Protein AF-A0A3A5W6R9-F1 (afdb_monomer)

Solvent-accessible surface area (backbone atoms only — not comparable to full-atom values): 4609 Å² total; per-residue (Å²): 136,83,70,47,100,78,73,50,85,76,78,76,74,77,82,73,68,70,66,56,56,53,51,44,52,50,50,39,52,51,48,45,73,70,44,35,64,60,47,28,63,72,41,95,47,67,70,58,9,49,46,37,33,75,48,50,45,56,52,51,40,52,50,50,42,52,53,51,49,54,50,51,52,54,61,76,71,105

pLDDT: mean 87.22, std 15.4, range [45.22, 98.5]

Radius of gyration: 19.79 Å; Cα contacts (8 Å, |Δi|>4): 44; chains: 1; bounding box: 35×23×62 Å

Mean predicted aligned error: 7.93 Å

Sequence (78 aa):
MSSTLMGREEELAKPYPLWIERLLLLLAVIAFCFFHGEVMEATDNTILGIILGYILFPLALLAAVELLGRGLQRWLSS

Foldseek 3Di:
DDQDPVRDPPPPQDDQDPVVLVVLVVVLVVCLVPCLVVQLVVDPDNVVSCCRSPPVSSVVSVVVSVVVSVVVSVVVND

Structure (mmCIF, N/CA/C/O backbone):
data_AF-A0A3A5W6R9-F1
#
_entry.id   AF-A0A3A5W6R9-F1
#
loop_
_atom_site.group_PDB
_atom_site.id
_atom_site.type_symbol
_atom_site.label_atom_id
_atom_site.label_alt_id
_atom_site.label_comp_id
_atom_site.label_asym_id
_atom_site.label_entity_id
_atom_site.label_seq_id
_atom_site.pdbx_PDB_ins_code
_atom_site.Cartn_x
_atom_site.Cartn_y
_atom_site.Cartn_z
_atom_site.occupancy
_atom_site.B_iso_or_equiv
_atom_site.auth_seq_id
_atom_site.auth_comp_id
_atom_site.auth_asym_id
_atom_site.auth_atom_id
_atom_site.pdbx_PDB_model_num
ATOM 1 N N . MET A 1 1 ? -20.164 2.561 38.804 1.00 45.22 1 MET A N 1
ATOM 2 C CA . MET A 1 1 ? -19.657 3.933 38.602 1.00 45.22 1 MET A CA 1
ATOM 3 C C . MET A 1 1 ? -18.180 3.920 38.951 1.00 45.22 1 MET A C 1
ATOM 5 O O . MET A 1 1 ? -17.859 3.731 40.115 1.00 45.22 1 MET A O 1
ATOM 9 N N . SER A 1 2 ? -17.291 3.988 37.960 1.00 46.16 2 SER A N 1
ATOM 10 C CA . SER A 1 2 ? -15.841 4.055 38.182 1.00 46.16 2 SER A CA 1
ATOM 11 C C . SER A 1 2 ? -15.392 5.500 37.999 1.00 46.16 2 SER A C 1
ATOM 13 O O . SER A 1 2 ? -15.055 5.925 36.900 1.00 46.16 2 SER A O 1
ATOM 15 N N . SER A 1 3 ? -15.454 6.276 39.076 1.00 46.75 3 SER A N 1
ATOM 16 C CA . SER A 1 3 ? -14.789 7.573 39.157 1.00 46.75 3 SER A CA 1
ATOM 17 C C . SER A 1 3 ? -13.280 7.339 39.168 1.00 46.75 3 SER A C 1
ATOM 19 O O . SER A 1 3 ? -12.780 6.606 40.025 1.00 46.75 3 SER A O 1
ATOM 21 N N . THR A 1 4 ? -12.545 7.957 38.247 1.00 62.31 4 THR A N 1
ATOM 22 C CA . THR A 1 4 ? -11.088 8.048 38.384 1.00 62.31 4 THR A CA 1
ATOM 23 C C . THR A 1 4 ? -10.728 8.836 39.645 1.00 62.31 4 THR A C 1
ATOM 25 O O . THR A 1 4 ? -11.536 9.617 40.154 1.00 62.31 4 THR A O 1
ATOM 28 N N . LEU A 1 5 ? -9.496 8.674 40.141 1.00 62.19 5 LEU A N 1
ATOM 29 C CA . LEU A 1 5 ? -8.957 9.383 41.317 1.00 62.19 5 LEU A CA 1
ATOM 30 C C . LEU A 1 5 ? -9.049 10.924 41.228 1.00 62.19 5 LEU A C 1
ATOM 32 O O . LEU A 1 5 ? -8.829 11.606 42.224 1.00 62.19 5 LEU A O 1
ATOM 36 N N . MET A 1 6 ? -9.387 11.468 40.056 1.00 68.56 6 MET A N 1
ATOM 37 C CA . MET A 1 6 ? -9.493 12.898 39.768 1.00 68.56 6 MET A CA 1
ATOM 38 C C . MET A 1 6 ? -10.935 13.390 39.553 1.00 68.56 6 MET A C 1
ATOM 40 O O . MET A 1 6 ? -11.128 14.548 39.194 1.00 68.56 6 MET A O 1
ATOM 44 N N . GLY A 1 7 ? -11.953 12.539 39.744 1.00 62.47 7 GLY A N 1
ATOM 45 C CA . GLY A 1 7 ? -13.364 12.933 39.612 1.00 62.47 7 GLY A CA 1
ATOM 46 C C . GLY A 1 7 ? -13.790 13.323 38.190 1.00 62.47 7 GLY A C 1
ATOM 47 O O . GLY A 1 7 ? -14.857 13.904 38.013 1.00 62.47 7 GLY A O 1
ATOM 48 N N . ARG A 1 8 ? -12.970 13.013 37.177 1.00 65.31 8 ARG A N 1
ATOM 49 C CA . ARG A 1 8 ? -13.324 13.172 35.764 1.00 65.31 8 ARG A CA 1
ATOM 50 C C . ARG A 1 8 ? -13.989 11.894 35.271 1.00 65.31 8 ARG A C 1
ATOM 52 O O . ARG A 1 8 ? -13.439 10.806 35.459 1.00 65.31 8 ARG A O 1
ATOM 59 N N . GLU A 1 9 ? -15.142 12.037 34.626 1.00 60.31 9 GLU A N 1
ATOM 60 C CA . GLU A 1 9 ? -15.702 10.963 33.812 1.00 60.31 9 GLU A CA 1
ATOM 61 C C . GLU A 1 9 ? -14.745 10.720 32.639 1.00 60.31 9 GLU A C 1
ATOM 63 O O . GLU A 1 9 ? -14.565 11.579 31.777 1.00 60.31 9 GLU A O 1
ATOM 68 N N . GLU A 1 10 ? -14.049 9.584 32.653 1.00 59.66 10 GLU A N 1
ATOM 69 C CA . GLU A 1 10 ? -13.339 9.100 31.475 1.00 59.66 10 GLU A CA 1
ATOM 70 C C . GLU A 1 10 ? -14.383 8.497 30.539 1.00 59.66 10 GLU A C 1
ATOM 72 O O . GLU A 1 10 ? -14.918 7.417 30.799 1.00 59.66 10 GLU A O 1
ATOM 77 N N . GLU A 1 11 ? -14.689 9.193 29.446 1.00 61.44 11 GLU A N 1
ATOM 78 C CA . GLU A 1 11 ? -15.328 8.540 28.311 1.00 61.44 11 GLU A CA 1
ATOM 79 C C . GLU A 1 11 ? -14.361 7.467 27.800 1.00 61.44 11 GLU A C 1
ATOM 81 O O . GLU A 1 11 ? -13.326 7.762 27.201 1.00 61.44 11 GLU A O 1
ATOM 86 N N . LEU A 1 12 ? -14.681 6.202 28.082 1.00 58.88 12 LEU A N 1
ATOM 87 C CA . LEU A 1 12 ? -14.018 5.050 27.483 1.00 58.88 12 LEU A CA 1
ATOM 88 C C . LEU A 1 12 ? -14.079 5.213 25.962 1.00 58.88 12 LEU A C 1
ATOM 90 O O . LEU A 1 12 ? -15.143 5.057 25.359 1.00 58.88 12 LEU A O 1
ATOM 94 N N . ALA A 1 13 ? -12.941 5.540 25.345 1.00 61.38 13 ALA A N 1
ATOM 95 C CA . ALA A 1 13 ? -12.829 5.608 23.896 1.00 61.38 13 ALA A CA 1
ATOM 96 C C . ALA A 1 13 ? -13.357 4.292 23.310 1.00 61.38 13 ALA A C 1
ATOM 98 O O . ALA A 1 1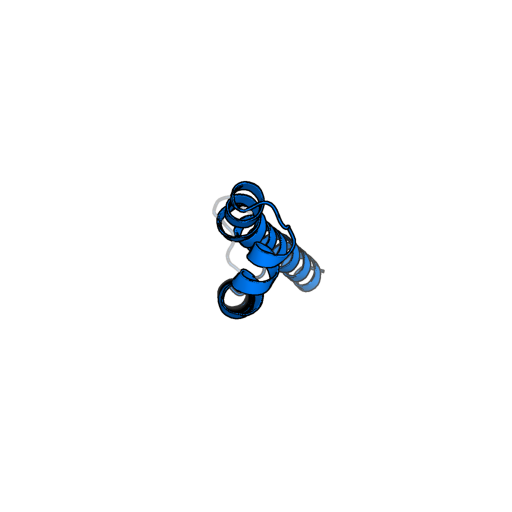3 ? -12.902 3.212 23.702 1.00 61.38 13 ALA A O 1
ATOM 99 N N . LYS A 1 14 ? -14.348 4.374 22.408 1.00 62.53 14 LYS A N 1
ATOM 100 C CA . L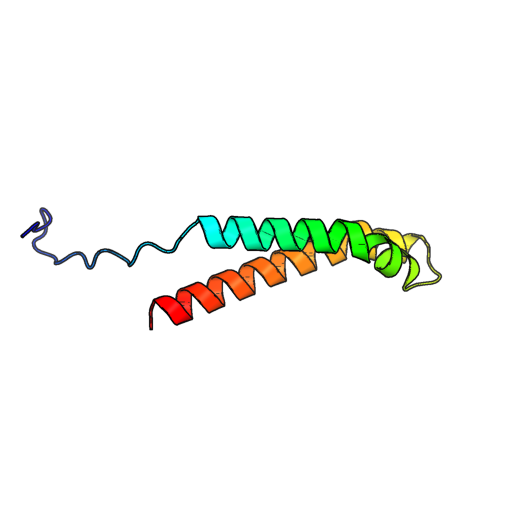YS A 1 14 ? -14.924 3.190 21.755 1.00 62.53 14 LYS A CA 1
ATOM 101 C C . LYS A 1 14 ? -13.774 2.329 21.211 1.00 62.53 14 LYS A C 1
ATOM 103 O O . LYS A 1 14 ? -12.958 2.850 20.445 1.00 62.53 14 LYS A O 1
ATOM 108 N N . PRO A 1 15 ? -13.684 1.042 21.585 1.00 65.38 15 PRO A N 1
ATOM 109 C CA . PRO A 1 15 ? -12.586 0.195 21.151 1.00 65.38 15 PRO A CA 1
ATOM 110 C C . PRO A 1 15 ? -12.670 0.013 19.635 1.00 65.38 15 PRO A C 1
ATOM 112 O O . PRO A 1 15 ? -13.566 -0.660 19.126 1.00 65.38 15 PRO A O 1
ATOM 115 N N . TYR A 1 16 ? -11.748 0.641 18.903 1.00 69.06 16 TYR A N 1
ATOM 116 C CA . TYR A 1 16 ? -11.619 0.414 17.471 1.00 69.06 16 TYR A CA 1
ATOM 117 C C . TYR A 1 16 ? -11.108 -1.019 17.237 1.00 69.06 16 TYR A C 1
ATOM 119 O O . TYR A 1 16 ? -10.136 -1.433 17.881 1.00 69.06 16 TYR A O 1
ATOM 127 N N . PRO A 1 17 ? -11.735 -1.813 16.352 1.00 78.38 17 PRO A N 1
ATOM 128 C CA . PRO A 1 17 ? -11.358 -3.206 16.201 1.00 78.38 17 PRO A CA 1
ATOM 129 C C . PRO A 1 17 ? -10.050 -3.345 15.408 1.00 78.38 17 PRO A C 1
ATOM 131 O O . PRO A 1 17 ? -10.031 -3.271 14.181 1.00 78.38 17 PRO A O 1
ATOM 134 N N . LEU A 1 18 ? -8.958 -3.650 16.113 1.00 82.69 18 LEU A N 1
ATOM 135 C CA . LEU A 1 18 ? -7.618 -3.896 15.549 1.00 82.69 18 LEU A CA 1
ATOM 136 C C . LEU A 1 18 ? -7.574 -4.998 14.469 1.00 82.69 18 LEU A C 1
ATOM 138 O O . LEU A 1 18 ? -6.613 -5.089 13.708 1.00 82.69 18 LEU A O 1
ATOM 142 N N . TRP A 1 19 ? -8.586 -5.869 14.392 1.00 87.44 19 TRP A N 1
ATOM 143 C CA . TRP A 1 19 ? -8.658 -6.902 13.353 1.00 87.44 19 TRP A CA 1
ATOM 144 C C . TRP A 1 19 ? -8.930 -6.323 11.962 1.00 87.44 19 TRP A C 1
ATOM 146 O O . TRP A 1 19 ? -8.514 -6.924 10.973 1.00 87.44 19 TRP A O 1
ATOM 156 N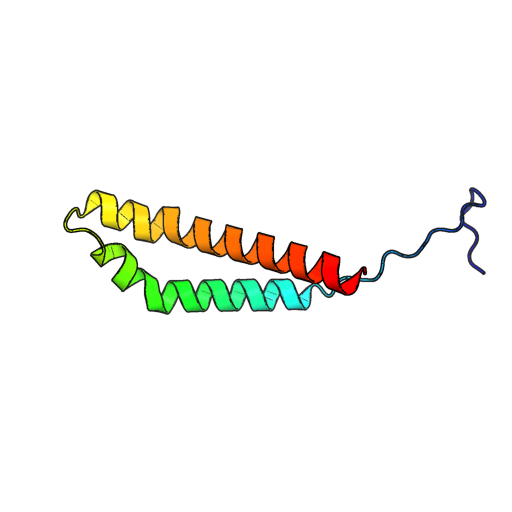 N . ILE A 1 20 ? -9.571 -5.154 11.870 1.00 88.94 20 ILE A N 1
ATOM 157 C CA . ILE A 1 20 ? -9.898 -4.543 10.579 1.00 88.94 20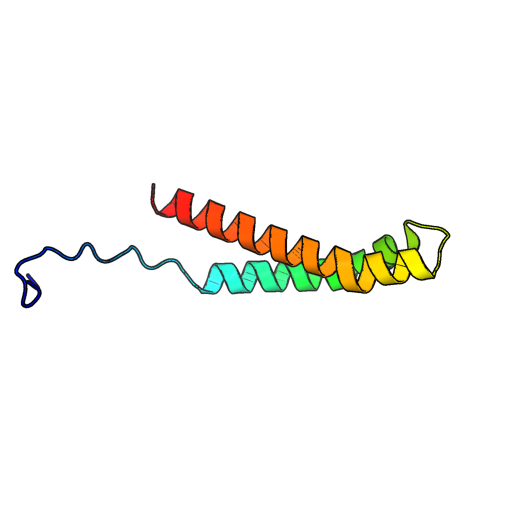 ILE A CA 1
ATOM 158 C C . ILE A 1 20 ? -8.630 -4.040 9.886 1.00 88.94 20 ILE A C 1
ATOM 160 O O . ILE A 1 20 ? -8.435 -4.308 8.704 1.00 88.94 20 ILE A O 1
ATOM 164 N N . GLU A 1 21 ? -7.716 -3.414 10.629 1.00 90.75 21 GLU A N 1
ATOM 165 C CA . GLU A 1 21 ? -6.395 -3.030 10.110 1.00 90.75 21 GLU A CA 1
ATOM 166 C C . GLU A 1 21 ? -5.627 -4.233 9.560 1.00 90.75 21 GLU A C 1
ATOM 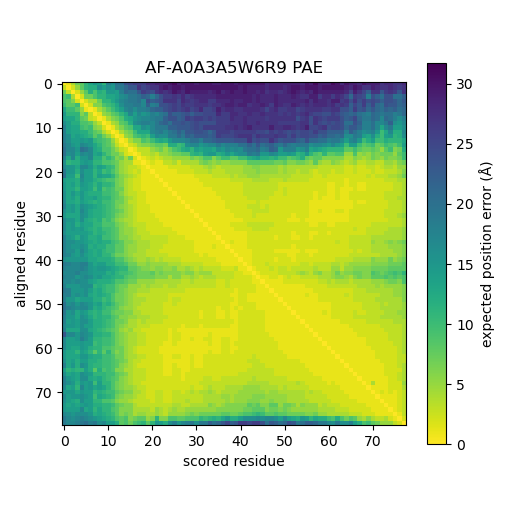168 O O . GLU A 1 21 ? -5.039 -4.160 8.482 1.00 90.75 21 GLU A O 1
ATOM 173 N N . ARG A 1 22 ? -5.685 -5.377 10.253 1.00 94.88 22 ARG A N 1
ATOM 174 C CA . ARG A 1 22 ? -5.028 -6.612 9.798 1.00 94.88 22 ARG A CA 1
ATOM 175 C C . ARG A 1 22 ? -5.599 -7.113 8.474 1.00 94.88 22 ARG A C 1
ATOM 177 O O . ARG A 1 22 ? -4.831 -7.551 7.623 1.00 94.88 22 ARG A O 1
ATOM 184 N N . LEU A 1 23 ? -6.918 -7.039 8.283 1.00 95.94 23 LEU A N 1
ATOM 185 C CA . LEU A 1 23 ? -7.545 -7.406 7.010 1.00 95.94 23 LEU A CA 1
ATOM 186 C C . LEU A 1 23 ? -7.171 -6.438 5.887 1.00 95.94 23 LEU A C 1
ATOM 188 O O . LEU A 1 23 ? -6.890 -6.889 4.781 1.00 95.94 23 LEU A O 1
ATOM 192 N N . LEU A 1 24 ? -7.119 -5.132 6.160 1.00 95.69 24 LEU A N 1
ATOM 193 C CA . LEU A 1 24 ? -6.690 -4.137 5.173 1.00 95.69 24 LEU A CA 1
ATOM 194 C C . LEU A 1 24 ? -5.233 -4.362 4.744 1.00 95.69 24 LEU A C 1
ATOM 196 O O . LEU A 1 24 ? -4.935 -4.330 3.552 1.00 95.69 24 LEU A O 1
ATOM 200 N N . LEU A 1 25 ? -4.341 -4.662 5.691 1.00 97.25 25 LEU A N 1
ATOM 201 C CA . LEU A 1 25 ? -2.956 -5.027 5.389 1.00 97.25 25 LEU A CA 1
ATOM 202 C C . LEU A 1 25 ? -2.870 -6.323 4.578 1.00 97.25 25 LEU A C 1
ATOM 204 O O . LEU A 1 25 ? -2.101 -6.392 3.623 1.00 97.25 25 LEU A O 1
ATOM 208 N N . LEU A 1 26 ? -3.675 -7.334 4.911 1.00 98.19 26 LEU A N 1
ATOM 209 C CA . LEU A 1 26 ? -3.726 -8.573 4.136 1.00 98.19 26 LEU A CA 1
ATOM 210 C C . LEU A 1 26 ? -4.187 -8.312 2.695 1.00 98.19 26 LEU A C 1
ATOM 212 O O . LEU A 1 26 ? -3.582 -8.829 1.759 1.00 98.19 26 LEU A O 1
ATOM 216 N N . LEU A 1 27 ? -5.209 -7.473 2.507 1.00 97.94 27 LEU A N 1
ATOM 217 C CA . LEU A 1 27 ? -5.668 -7.056 1.181 1.00 97.94 27 LEU A CA 1
ATOM 218 C C . LEU A 1 27 ? -4.587 -6.287 0.415 1.00 97.94 27 LEU A C 1
ATOM 220 O O . LEU A 1 27 ? -4.413 -6.528 -0.776 1.00 97.94 27 LEU A O 1
ATOM 224 N N . ALA A 1 28 ? -3.829 -5.415 1.084 1.00 98.19 28 ALA A N 1
ATOM 225 C CA . ALA A 1 28 ? -2.698 -4.721 0.475 1.00 98.19 28 ALA A CA 1
ATOM 226 C C . ALA A 1 28 ? -1.601 -5.697 0.022 1.00 98.19 28 ALA A C 1
ATOM 228 O O . ALA A 1 28 ? -1.097 -5.566 -1.089 1.00 98.19 28 ALA A O 1
ATOM 229 N N . VAL A 1 29 ? -1.269 -6.710 0.828 1.00 98.31 29 VAL A N 1
ATOM 230 C CA . VAL A 1 29 ? -0.307 -7.758 0.438 1.00 98.31 29 VAL A CA 1
ATOM 231 C C . VAL A 1 29 ? -0.818 -8.554 -0.761 1.00 98.31 29 VAL A C 1
ATOM 233 O O . VAL A 1 29 ? -0.067 -8.784 -1.704 1.00 98.31 29 VAL A O 1
ATOM 236 N N . ILE A 1 30 ? -2.098 -8.933 -0.760 1.00 98.50 30 ILE A N 1
ATOM 237 C CA . ILE A 1 30 ? -2.727 -9.615 -1.898 1.00 98.50 30 ILE A CA 1
ATOM 238 C C . ILE A 1 30 ? -2.620 -8.740 -3.153 1.00 98.50 30 ILE A C 1
ATOM 240 O O . ILE A 1 30 ? -2.122 -9.203 -4.176 1.00 98.50 30 ILE A O 1
ATOM 244 N N . ALA A 1 31 ? -3.012 -7.467 -3.071 1.00 98.25 31 ALA A N 1
ATOM 245 C CA . ALA A 1 31 ? -2.902 -6.531 -4.185 1.00 98.25 31 ALA A CA 1
ATOM 246 C C . ALA A 1 31 ? -1.453 -6.397 -4.676 1.00 98.25 31 ALA A C 1
ATOM 248 O O . ALA A 1 31 ? -1.209 -6.427 -5.879 1.00 98.25 31 ALA A O 1
ATOM 249 N N . PHE A 1 32 ? -0.482 -6.329 -3.763 1.00 98.38 32 PHE A N 1
ATOM 250 C CA . PHE A 1 32 ? 0.927 -6.324 -4.130 1.00 98.38 32 PHE A CA 1
ATOM 251 C C . PHE A 1 32 ? 1.299 -7.575 -4.936 1.00 98.38 32 PHE A C 1
ATOM 253 O O . PHE A 1 32 ? 1.832 -7.457 -6.033 1.00 98.38 32 PHE A O 1
ATOM 260 N N . CYS A 1 33 ? 0.962 -8.769 -4.449 1.00 98.06 33 CYS A N 1
ATOM 261 C CA . CYS A 1 33 ? 1.294 -10.022 -5.127 1.00 98.06 33 CYS A CA 1
ATOM 262 C C . CYS A 1 33 ? 0.700 -10.135 -6.540 1.00 98.06 33 CYS A C 1
ATOM 264 O O . CYS A 1 33 ? 1.360 -10.688 -7.417 1.00 98.06 33 CYS A O 1
ATOM 266 N N . PHE A 1 34 ? -0.518 -9.633 -6.762 1.00 98.38 34 PHE A N 1
ATOM 267 C CA . PHE A 1 34 ? -1.188 -9.744 -8.062 1.00 98.38 34 PHE A CA 1
ATOM 268 C C . PHE A 1 34 ? -0.811 -8.629 -9.043 1.00 98.38 34 PHE A C 1
ATOM 270 O O . PHE A 1 34 ? -0.631 -8.911 -10.222 1.00 98.38 34 PHE A O 1
ATOM 277 N N . PHE A 1 35 ? -0.650 -7.387 -8.578 1.00 97.94 35 PHE A N 1
ATOM 278 C CA . PHE A 1 35 ? -0.464 -6.228 -9.461 1.00 97.94 35 PHE A CA 1
ATOM 279 C C . PHE A 1 35 ? 0.990 -5.755 -9.579 1.00 97.94 35 PHE A C 1
ATOM 281 O O . PHE A 1 35 ? 1.292 -4.925 -10.431 1.00 97.94 35 PHE A O 1
ATOM 288 N N . HIS A 1 36 ? 1.919 -6.268 -8.766 1.00 96.88 36 HIS A N 1
ATOM 289 C CA . HIS A 1 36 ? 3.321 -5.832 -8.800 1.00 96.88 36 HIS A CA 1
ATOM 290 C C . HIS A 1 36 ? 3.968 -5.978 -10.186 1.00 96.88 36 HIS A C 1
ATOM 292 O O . HIS A 1 36 ? 4.684 -5.075 -10.612 1.00 96.88 36 HIS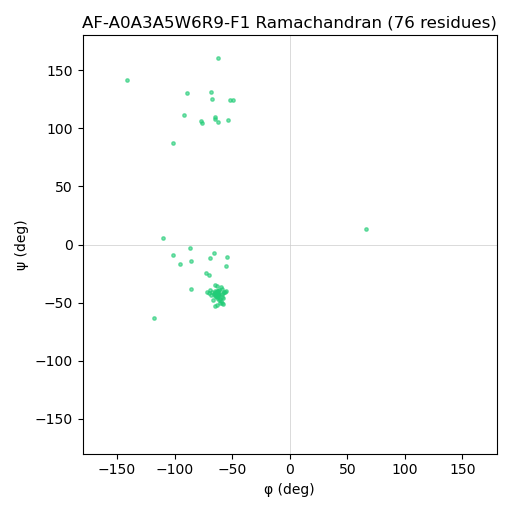 A O 1
ATOM 298 N N . GLY A 1 37 ? 3.699 -7.081 -10.898 1.00 96.56 37 GLY A N 1
ATOM 299 C CA . GLY A 1 37 ? 4.210 -7.293 -12.257 1.00 96.56 37 GLY A CA 1
ATOM 300 C C . GLY A 1 37 ? 3.726 -6.219 -13.232 1.00 96.56 37 GLY A C 1
ATOM 301 O O . GLY A 1 37 ? 4.540 -5.563 -13.872 1.00 96.56 37 GLY A O 1
ATOM 302 N N . GLU A 1 38 ? 2.416 -5.960 -13.251 1.00 97.38 38 GLU A N 1
ATOM 303 C CA . GLU A 1 38 ? 1.812 -4.911 -14.085 1.00 97.38 38 GLU A CA 1
ATOM 304 C C . GLU A 1 38 ? 2.394 -3.524 -13.775 1.00 97.38 38 GLU A C 1
ATOM 306 O O . GLU A 1 38 ? 2.649 -2.732 -14.679 1.00 97.38 38 GLU A O 1
ATOM 311 N N . VAL A 1 39 ? 2.659 -3.227 -12.498 1.00 97.06 39 VAL A N 1
ATOM 312 C CA . VAL A 1 39 ? 3.261 -1.949 -12.089 1.00 97.06 39 VAL A CA 1
ATOM 313 C C . VAL A 1 39 ? 4.719 -1.830 -12.539 1.00 97.06 39 VAL A C 1
ATOM 315 O O . VAL A 1 39 ? 5.139 -0.747 -12.950 1.00 97.06 39 VAL A O 1
ATOM 318 N N . MET A 1 40 ? 5.498 -2.912 -12.478 1.00 96.81 40 MET A N 1
ATOM 319 C CA . MET A 1 40 ? 6.872 -2.911 -12.989 1.00 96.81 40 MET A CA 1
ATOM 320 C C . MET A 1 40 ? 6.925 -2.709 -14.506 1.00 96.81 40 MET A C 1
ATOM 322 O O . MET A 1 40 ? 7.847 -2.058 -14.996 1.00 96.81 40 MET A O 1
ATOM 326 N N . GLU A 1 41 ? 5.942 -3.245 -15.228 1.00 96.62 41 GLU A N 1
ATOM 327 C CA . GLU A 1 41 ? 5.834 -3.178 -16.691 1.00 96.62 41 GLU A CA 1
ATOM 328 C C . GLU A 1 41 ? 5.123 -1.912 -17.195 1.00 96.62 41 GLU A C 1
ATOM 330 O O . GLU A 1 41 ? 5.067 -1.666 -18.397 1.00 96.62 41 GLU A O 1
ATOM 335 N N . ALA A 1 42 ? 4.630 -1.055 -16.297 1.00 95.75 42 ALA A N 1
ATOM 336 C CA . ALA A 1 42 ? 3.956 0.194 -16.656 1.00 95.75 42 ALA A CA 1
ATOM 337 C C . ALA A 1 42 ? 4.875 1.225 -17.348 1.00 95.75 42 ALA A C 1
ATOM 339 O O . ALA A 1 42 ? 4.414 2.278 -17.792 1.00 95.75 42 ALA A O 1
ATOM 340 N N . THR A 1 43 ? 6.182 0.963 -17.410 1.00 95.12 43 THR A N 1
ATOM 341 C CA . THR A 1 43 ? 7.174 1.819 -18.056 1.00 95.12 43 THR A CA 1
ATOM 342 C C . THR A 1 43 ? 8.225 0.988 -18.787 1.00 95.12 43 THR A C 1
ATOM 344 O O . THR A 1 43 ? 8.707 -0.014 -18.268 1.00 95.12 43 THR A O 1
ATOM 347 N N . ASP A 1 44 ? 8.656 1.460 -19.960 1.00 94.81 44 ASP A N 1
ATOM 348 C CA . ASP A 1 44 ? 9.737 0.831 -20.734 1.00 94.81 44 ASP A CA 1
ATOM 349 C C . ASP A 1 44 ? 11.120 0.972 -20.063 1.00 94.81 44 ASP A C 1
ATOM 351 O O . ASP A 1 44 ? 12.098 0.345 -20.474 1.00 94.81 44 ASP A O 1
ATOM 355 N N . ASN A 1 45 ? 11.242 1.818 -19.032 1.00 96.38 45 ASN A N 1
ATOM 356 C CA . ASN A 1 45 ? 12.495 2.024 -18.314 1.00 96.38 45 ASN A CA 1
ATOM 357 C C . ASN A 1 45 ? 12.606 1.078 -17.112 1.00 96.38 45 ASN A C 1
ATOM 359 O O . ASN A 1 45 ? 11.946 1.266 -16.091 1.00 96.38 45 ASN A O 1
ATOM 363 N N . THR A 1 46 ? 13.537 0.128 -17.189 1.00 95.50 46 THR A N 1
ATOM 364 C CA . THR A 1 46 ? 13.760 -0.891 -16.153 1.00 95.50 46 THR A CA 1
ATOM 365 C C . THR A 1 46 ? 14.024 -0.314 -14.758 1.00 95.50 46 THR A C 1
ATOM 367 O O . THR A 1 46 ? 13.514 -0.840 -13.772 1.00 95.50 46 THR A O 1
ATOM 370 N N . ILE A 1 47 ? 14.796 0.774 -14.644 1.00 96.88 47 ILE A N 1
ATOM 371 C CA . ILE A 1 47 ? 15.110 1.385 -13.341 1.00 96.88 47 ILE A CA 1
ATOM 372 C C . ILE A 1 47 ? 13.851 2.015 -12.742 1.00 96.88 47 ILE A C 1
ATOM 374 O O .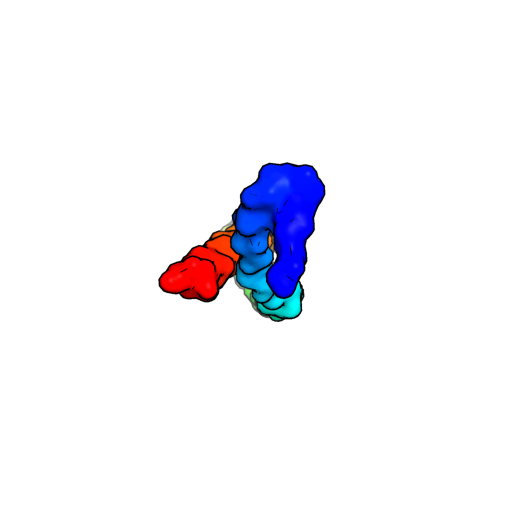 ILE A 1 47 ? 13.574 1.832 -11.556 1.00 96.88 47 ILE A O 1
ATOM 378 N N . LEU A 1 48 ? 13.070 2.726 -13.560 1.00 97.00 48 LEU A N 1
ATOM 379 C CA . LEU A 1 48 ? 11.804 3.305 -13.110 1.00 97.00 48 LEU A CA 1
ATOM 380 C C . LEU A 1 48 ? 10.793 2.219 -12.734 1.00 97.00 48 LEU A C 1
ATOM 382 O O . LEU A 1 48 ? 10.140 2.361 -11.705 1.00 97.00 48 LEU A O 1
ATOM 386 N N . GLY A 1 49 ? 10.717 1.122 -13.492 1.00 97.25 49 GLY A N 1
ATOM 387 C CA . GLY A 1 49 ? 9.865 -0.026 -13.172 1.00 97.25 49 GLY A CA 1
ATOM 388 C C . GLY A 1 49 ? 10.206 -0.646 -11.815 1.00 97.25 49 GLY A C 1
ATOM 389 O O . GLY A 1 49 ? 9.314 -0.900 -11.009 1.00 97.25 49 GLY A O 1
ATOM 390 N N . ILE A 1 50 ? 11.498 -0.795 -11.496 1.00 97.12 50 ILE A N 1
ATOM 391 C CA . ILE A 1 50 ? 11.954 -1.270 -10.178 1.00 97.12 50 ILE A CA 1
ATOM 392 C C . ILE A 1 50 ? 11.542 -0.300 -9.062 1.00 97.12 50 ILE A C 1
ATOM 394 O O . ILE A 1 50 ? 11.028 -0.737 -8.032 1.00 97.12 50 ILE A O 1
ATOM 398 N N . ILE A 1 51 ? 11.739 1.010 -9.254 1.00 98.00 51 ILE A N 1
ATOM 399 C CA . ILE A 1 51 ? 11.343 2.026 -8.264 1.00 98.00 51 ILE A CA 1
ATOM 400 C C . ILE A 1 51 ? 9.823 2.006 -8.053 1.00 98.00 51 ILE A C 1
ATOM 402 O O . ILE A 1 51 ? 9.353 2.061 -6.915 1.00 98.00 51 ILE A O 1
ATOM 406 N N . LEU A 1 52 ? 9.046 1.899 -9.129 1.00 97.81 52 LEU A N 1
ATOM 407 C CA . LEU A 1 52 ? 7.591 1.845 -9.058 1.00 97.81 52 LEU A CA 1
ATOM 408 C C . LEU A 1 52 ? 7.114 0.583 -8.337 1.00 97.81 52 LEU A C 1
ATOM 410 O O . LEU A 1 52 ? 6.376 0.699 -7.362 1.00 97.81 52 LEU A O 1
ATOM 414 N N . GLY A 1 53 ? 7.575 -0.593 -8.762 1.00 97.31 53 GLY A N 1
ATOM 415 C CA . GLY A 1 53 ? 7.133 -1.879 -8.224 1.00 97.31 53 GLY A CA 1
ATOM 416 C C . GLY A 1 53 ? 7.548 -2.108 -6.772 1.00 97.31 53 GLY A C 1
ATOM 417 O O 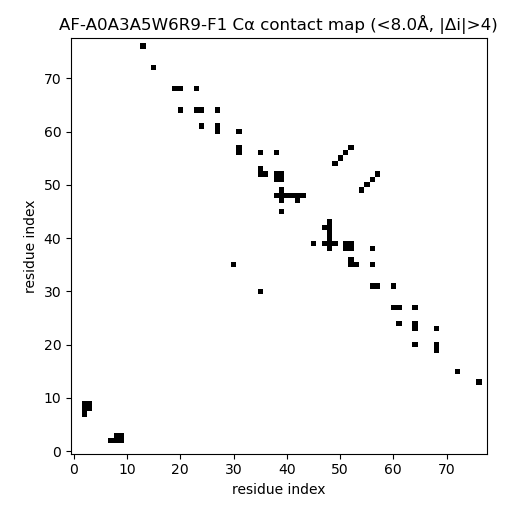. GLY A 1 53 ? 6.711 -2.461 -5.945 1.00 97.31 53 GLY A O 1
ATOM 418 N N . TYR A 1 54 ? 8.814 -1.858 -6.427 1.00 97.31 54 TYR A N 1
ATOM 419 C CA . TYR A 1 54 ? 9.351 -2.226 -5.111 1.00 97.31 54 TYR A CA 1
ATOM 420 C C . TYR A 1 54 ? 9.332 -1.105 -4.071 1.00 97.31 54 TYR A C 1
ATOM 422 O O . TYR A 1 54 ? 9.476 -1.392 -2.883 1.00 97.31 54 TYR A O 1
ATOM 430 N N . ILE A 1 55 ? 9.174 0.159 -4.480 1.00 97.75 55 ILE A N 1
ATOM 431 C CA . ILE A 1 55 ? 9.213 1.301 -3.554 1.00 97.75 55 ILE A CA 1
ATOM 432 C C . ILE A 1 55 ? 7.875 2.030 -3.551 1.00 97.75 55 ILE A C 1
ATOM 434 O O . ILE A 1 55 ? 7.195 2.070 -2.527 1.00 97.75 55 ILE A O 1
ATOM 438 N N . LEU A 1 56 ? 7.476 2.611 -4.682 1.00 98.19 56 LEU A N 1
ATOM 439 C CA . LEU A 1 56 ? 6.324 3.514 -4.703 1.00 98.19 56 LEU A CA 1
ATOM 440 C C . LEU A 1 56 ? 5.000 2.774 -4.525 1.00 98.19 56 LEU A C 1
ATOM 442 O O . LEU A 1 56 ? 4.145 3.233 -3.772 1.00 98.19 56 LEU A O 1
ATOM 446 N N . PHE A 1 57 ? 4.839 1.619 -5.161 1.00 98.19 57 PHE A N 1
ATOM 447 C CA . PHE A 1 57 ? 3.626 0.820 -5.059 1.00 98.19 57 PHE A CA 1
ATOM 448 C C . PHE A 1 57 ? 3.334 0.308 -3.641 1.00 98.19 57 PHE A C 1
ATOM 450 O O . PHE A 1 57 ? 2.239 0.581 -3.143 1.00 98.19 57 PHE A O 1
ATOM 457 N N . PRO A 1 58 ? 4.268 -0.351 -2.924 1.00 98.12 58 PRO A N 1
ATOM 458 C CA . PRO A 1 58 ? 4.005 -0.775 -1.552 1.00 98.12 58 PRO A CA 1
ATOM 459 C C . PRO A 1 58 ? 3.768 0.416 -0.614 1.00 98.12 58 PRO A C 1
ATOM 461 O O . PRO A 1 58 ? 2.900 0.335 0.253 1.00 98.12 58 PRO A O 1
ATOM 464 N N . LEU A 1 59 ? 4.457 1.549 -0.811 1.00 98.50 59 LEU A N 1
ATOM 465 C CA . LEU A 1 59 ? 4.180 2.770 -0.045 1.00 98.50 59 LEU A CA 1
ATOM 466 C C . LEU A 1 59 ? 2.772 3.317 -0.314 1.00 98.50 59 LEU A C 1
ATOM 468 O O . LEU A 1 59 ? 2.080 3.704 0.627 1.00 98.50 59 LEU A O 1
ATOM 472 N N . ALA A 1 60 ? 2.325 3.315 -1.570 1.00 98.38 60 ALA A N 1
ATOM 473 C CA . ALA A 1 60 ? 0.978 3.740 -1.937 1.00 98.38 60 ALA A CA 1
ATOM 474 C C . ALA A 1 60 ? -0.095 2.824 -1.327 1.00 98.38 60 ALA A C 1
ATOM 476 O O . ALA A 1 60 ? -1.094 3.316 -0.802 1.00 98.38 60 ALA A O 1
ATOM 477 N N . LEU A 1 61 ? 0.130 1.506 -1.328 1.00 98.25 61 LEU A N 1
ATOM 478 C CA . LEU A 1 61 ? -0.761 0.539 -0.685 1.00 98.25 61 LEU A CA 1
ATOM 479 C C . LEU A 1 61 ? -0.852 0.770 0.830 1.00 98.25 61 LEU A C 1
ATOM 481 O O . LEU A 1 61 ? -1.953 0.801 1.378 1.00 98.25 61 LEU A O 1
ATOM 485 N N . LEU A 1 62 ? 0.280 0.993 1.504 1.00 98.25 62 LEU A N 1
ATOM 486 C CA . LEU A 1 62 ? 0.302 1.309 2.936 1.00 98.25 62 LEU A CA 1
ATOM 487 C C . LEU A 1 62 ? -0.416 2.630 3.245 1.00 98.25 62 LE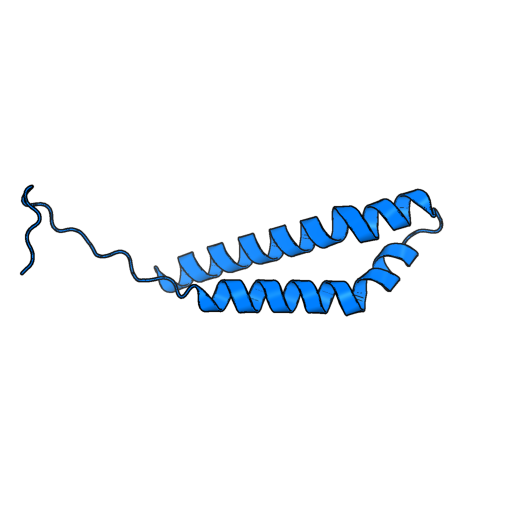U A C 1
ATOM 489 O O . LEU A 1 62 ? -1.210 2.693 4.182 1.00 98.25 62 LEU A O 1
ATOM 493 N N . ALA A 1 63 ? -0.196 3.667 2.433 1.00 98.19 63 ALA A N 1
ATOM 494 C CA . ALA A 1 63 ? -0.902 4.937 2.572 1.00 98.19 63 ALA A CA 1
ATOM 495 C C . ALA A 1 63 ? -2.420 4.772 2.377 1.00 98.19 63 ALA A C 1
ATOM 497 O O . ALA A 1 63 ? -3.206 5.365 3.116 1.00 98.19 63 ALA A O 1
ATOM 498 N N . ALA A 1 64 ? -2.849 3.938 1.426 1.00 97.88 64 ALA A N 1
ATOM 499 C CA . ALA A 1 64 ? -4.262 3.634 1.224 1.00 97.88 64 ALA A CA 1
ATOM 500 C C . ALA A 1 64 ? -4.870 2.910 2.436 1.00 97.88 64 ALA A C 1
ATOM 502 O O . ALA A 1 64 ? -5.949 3.294 2.889 1.00 97.88 64 ALA A O 1
ATOM 503 N N . VAL A 1 65 ? -4.171 1.918 3.003 1.00 96.75 65 VAL A N 1
ATOM 504 C CA . VAL A 1 65 ? -4.604 1.228 4.232 1.00 96.75 65 VAL A CA 1
ATOM 505 C C . VAL A 1 65 ? -4.780 2.216 5.385 1.00 96.75 65 VAL A C 1
ATOM 507 O O . VAL A 1 65 ? -5.814 2.191 6.052 1.00 96.75 65 VAL A O 1
ATOM 510 N N . GLU A 1 66 ? -3.820 3.118 5.585 1.00 95.75 66 GLU A N 1
ATOM 511 C CA . GLU A 1 66 ? -3.865 4.143 6.634 1.00 95.75 66 GLU A CA 1
ATOM 512 C C . GLU A 1 66 ? -5.077 5.076 6.473 1.00 95.75 66 GLU A C 1
ATOM 514 O O . GLU A 1 66 ? -5.815 5.341 7.427 1.00 95.75 66 GLU A O 1
ATOM 519 N N . LEU A 1 67 ? -5.313 5.567 5.253 1.00 96.50 67 LEU A N 1
ATOM 520 C CA . LEU A 1 67 ? -6.437 6.456 4.959 1.00 96.50 67 LEU A CA 1
ATOM 521 C C . LEU A 1 67 ? -7.785 5.756 5.163 1.00 96.50 67 LEU A C 1
ATOM 523 O O . LEU A 1 67 ? -8.695 6.350 5.751 1.00 96.50 67 LEU A O 1
ATOM 527 N N . LEU A 1 68 ? -7.906 4.500 4.728 1.00 94.81 68 LEU A N 1
ATOM 528 C CA . LEU A 1 68 ? -9.107 3.688 4.928 1.00 94.81 68 LEU A CA 1
ATOM 529 C C . LEU A 1 68 ? -9.349 3.398 6.412 1.00 94.81 68 LEU A C 1
ATOM 531 O O . LEU A 1 68 ? -10.474 3.567 6.882 1.00 94.81 68 LEU A O 1
ATOM 535 N N . GLY A 1 69 ? -8.304 3.036 7.163 1.00 92.06 69 GLY A N 1
ATOM 536 C CA . GLY A 1 69 ? -8.385 2.799 8.605 1.00 92.06 69 GLY A CA 1
ATOM 537 C C . GLY A 1 69 ? -8.860 4.041 9.361 1.00 92.06 69 GLY A C 1
ATOM 538 O O . GLY A 1 69 ? -9.835 3.981 10.112 1.00 92.06 69 GLY A O 1
ATOM 539 N N . ARG A 1 70 ? -8.260 5.206 9.079 1.00 91.06 70 ARG A N 1
ATOM 540 C CA . ARG A 1 70 ? -8.696 6.489 9.662 1.00 91.06 70 ARG A CA 1
ATOM 541 C C . ARG A 1 70 ? -10.120 6.860 9.260 1.00 91.06 70 ARG A C 1
ATOM 543 O O . ARG A 1 70 ? -10.864 7.395 10.079 1.00 91.06 70 ARG A O 1
ATOM 550 N N . GLY A 1 71 ? -10.499 6.613 8.007 1.00 92.06 71 GLY A N 1
ATOM 551 C CA . GLY A 1 71 ? -11.856 6.852 7.516 1.00 92.06 71 GLY A CA 1
ATOM 552 C C . GLY A 1 71 ? -12.891 6.013 8.263 1.00 92.06 71 GLY A C 1
ATOM 553 O O . GLY A 1 71 ? -13.883 6.549 8.755 1.00 92.06 71 GLY A O 1
ATOM 554 N N . LEU A 1 72 ? -12.618 4.718 8.422 1.00 90.25 72 LEU A N 1
ATOM 555 C CA . LEU A 1 72 ? -13.492 3.800 9.141 1.00 90.25 72 LEU A CA 1
ATOM 556 C C . LEU A 1 72 ? -13.586 4.141 10.630 1.00 90.25 72 LEU A C 1
ATOM 558 O O . LEU A 1 72 ? -14.682 4.139 11.187 1.00 90.25 72 LEU A O 1
ATOM 562 N N . GLN A 1 73 ? -12.461 4.476 11.268 1.00 87.56 73 GLN A N 1
ATOM 563 C CA . GLN A 1 73 ? -12.448 4.892 12.668 1.00 87.56 73 GLN A CA 1
ATOM 564 C C . GLN A 1 73 ? -13.335 6.124 12.888 1.00 87.56 73 GLN A C 1
ATOM 566 O O . GLN A 1 73 ? -14.143 6.123 13.814 1.00 87.56 73 GLN A O 1
ATOM 571 N N . ARG A 1 74 ? -13.241 7.135 12.007 1.00 87.94 74 ARG A N 1
ATOM 572 C CA . ARG A 1 74 ? -14.097 8.335 12.056 1.00 87.94 74 ARG A CA 1
ATOM 573 C C . ARG A 1 74 ? -15.578 8.004 11.875 1.00 87.94 74 ARG A C 1
ATOM 575 O O . ARG A 1 74 ? -16.413 8.566 12.581 1.00 87.94 74 ARG A O 1
ATOM 582 N N . TRP A 1 75 ? -15.898 7.100 10.950 1.00 85.88 75 TRP A N 1
ATOM 583 C CA . TRP A 1 75 ? -17.276 6.672 10.702 1.00 85.88 75 TRP A CA 1
ATOM 584 C C . TRP A 1 75 ? -17.879 5.933 11.904 1.00 85.88 75 TRP A C 1
ATOM 586 O O . TRP A 1 75 ? -19.006 6.221 12.284 1.00 85.88 75 TRP A O 1
ATOM 596 N N . LEU A 1 76 ? -17.118 5.045 12.551 1.00 83.50 76 LEU A N 1
ATOM 597 C CA . LEU A 1 76 ? -17.566 4.304 13.742 1.00 83.50 76 LEU A CA 1
ATOM 598 C C . LEU A 1 76 ? -17.659 5.172 15.010 1.00 83.50 76 LEU A C 1
ATOM 600 O O . LEU A 1 76 ? -18.374 4.825 15.959 1.00 83.50 76 LEU A O 1
ATOM 604 N N . SER A 1 77 ? -16.891 6.264 15.060 1.00 75.75 77 SER A N 1
ATOM 605 C CA . SER A 1 77 ? -16.928 7.232 16.159 1.00 75.75 77 SER A CA 1
ATOM 606 C C . SER A 1 77 ? -18.004 8.310 16.005 1.00 75.75 77 SER A C 1
ATOM 608 O O . SER A 1 77 ? -18.255 9.012 16.981 1.00 75.75 77 SER A O 1
ATOM 610 N N . SER A 1 78 ? -18.593 8.451 14.811 1.00 62.59 78 SER A N 1
ATOM 611 C CA . SER A 1 78 ? -19.743 9.333 14.546 1.00 62.59 78 SER A CA 1
ATOM 612 C C . SER A 1 78 ? -21.043 8.713 15.061 1.00 62.59 78 SER A C 1
ATOM 614 O O . SER A 1 78 ? -21.970 9.494 15.353 1.00 62.59 78 SER A O 1
#

Secondary structure (DSSP, 8-state):
----TTS----------HHHHHHHHHHHHHHHHHHHHHHHHTSS-HHHHHHIIIIIHHHHHHHHHHHHHHHHHHHHH-